Protein AF-A0A838RG37-F1 (afdb_monomer_lite)

Sequence (124 aa):
METIKPWLTVQKHFRDYYTTTPYYQMGRDWEFYAPAYRLGWQAAQVENNAGLTWDEVQTLLAYTWRMFSPPFAEWEQVCTAVQDAWQRAHGPWGHYDDRSKIVWTHRPSKLPLRLPVEERKAAS

pLDDT: mean 74.37, std 22.91, range [32.03, 95.56]

Secondary structure (DSSP, 8-state):
---PPPHHHHHHHHHHHGGGSTT--TT--HHHHHHHHHHHHHHHT-GGGTT--HHHHHHHHHHHHHHHS-TT--HHHHHHHHHHHHHHHH-SSS---SS--------------------S----

Radius of gyration: 19.2 Å; chains: 1; bounding box: 63×38×49 Å

Foldseek 3Di:
DDDDDDVVVVLVVCQVCVCVDPLDDPPDHSLQASVLLVLLQVLLVDPVCVPPDLVVVLVVSQVVCVVDPDPVHHCVSHVVSSVVNNVVNNDDPPDDDDDDDDDDPDDPPDDDDDDDPPPDDDDD

Structure (mmCIF, N/CA/C/O backbone):
data_AF-A0A838RG37-F1
#
_entry.id   AF-A0A838RG37-F1
#
loop_
_atom_site.group_PDB
_atom_site.id
_atom_site.type_symbol
_atom_site.label_atom_id
_atom_site.label_alt_id
_atom_site.label_comp_id
_atom_site.label_asym_id
_atom_site.label_entity_id
_atom_site.label_seq_id
_atom_site.pdbx_PDB_ins_code
_atom_site.Cartn_x
_atom_site.Cartn_y
_atom_site.Cartn_z
_atom_site.occupancy
_atom_site.B_iso_or_equiv
_atom_site.auth_seq_id
_atom_site.auth_comp_id
_atom_site.auth_asym_id
_atom_site.auth_atom_id
_atom_site.pdbx_PDB_model_num
ATOM 1 N N . MET A 1 1 ? -14.269 -13.806 18.090 1.00 41.59 1 MET A N 1
ATOM 2 C CA . MET A 1 1 ? -12.853 -13.490 17.818 1.00 41.59 1 MET A CA 1
ATOM 3 C C . MET A 1 1 ? -12.719 -13.321 16.319 1.00 41.59 1 MET A C 1
ATOM 5 O O . MET A 1 1 ? -12.832 -14.310 15.606 1.00 41.59 1 MET A O 1
ATOM 9 N N . GLU A 1 2 ? -12.598 -12.090 15.831 1.00 52.19 2 GLU A N 1
ATOM 10 C CA . GLU A 1 2 ? -12.365 -11.848 14.406 1.00 52.19 2 GLU A CA 1
ATOM 11 C C . GLU A 1 2 ? -10.958 -12.330 14.043 1.00 52.19 2 GLU A C 1
ATOM 13 O O . GLU A 1 2 ? -9.968 -11.947 14.664 1.00 52.19 2 GLU A O 1
ATOM 18 N N . THR A 1 3 ? -10.860 -13.241 13.078 1.00 65.75 3 THR A N 1
ATOM 19 C CA . THR A 1 3 ? -9.567 -13.733 12.605 1.00 65.75 3 THR A CA 1
ATOM 20 C C . THR A 1 3 ? -8.969 -12.699 11.659 1.00 65.75 3 THR A C 1
ATOM 22 O O . THR A 1 3 ? -9.449 -12.537 10.536 1.00 65.75 3 THR A O 1
ATOM 25 N N . ILE A 1 4 ? -7.901 -12.020 12.090 1.00 66.25 4 ILE A N 1
ATOM 26 C CA . ILE A 1 4 ? -7.076 -11.203 11.194 1.00 66.25 4 ILE A CA 1
ATOM 27 C C . ILE A 1 4 ? -6.589 -12.113 10.066 1.00 66.25 4 ILE A C 1
ATOM 29 O O . ILE A 1 4 ? -5.906 -13.113 10.305 1.00 66.25 4 ILE A O 1
ATOM 33 N N . LYS A 1 5 ? -6.962 -11.787 8.825 1.00 73.94 5 LYS A N 1
ATOM 34 C CA . LYS A 1 5 ? -6.537 -12.564 7.657 1.00 73.94 5 LYS A CA 1
ATOM 35 C C . LYS A 1 5 ? -5.007 -12.537 7.579 1.00 73.94 5 LYS A C 1
ATOM 37 O O . LYS A 1 5 ? -4.436 -11.451 7.587 1.00 73.94 5 LYS A O 1
ATOM 42 N N . PRO A 1 6 ? -4.316 -13.682 7.467 1.00 84.12 6 PRO A N 1
ATOM 43 C CA . PRO A 1 6 ? -2.866 -13.678 7.334 1.00 84.12 6 PRO A CA 1
ATOM 44 C C . PRO A 1 6 ? -2.427 -12.884 6.102 1.00 84.12 6 PRO A C 1
ATOM 46 O O . PRO A 1 6 ? -3.009 -13.050 5.024 1.00 84.12 6 PRO A O 1
ATOM 49 N N . TRP A 1 7 ? -1.352 -12.099 6.231 1.00 80.56 7 TRP A N 1
ATOM 50 C CA . TRP A 1 7 ? -0.776 -11.336 5.117 1.00 80.56 7 TRP A CA 1
ATOM 51 C C . TRP A 1 7 ? -0.569 -12.202 3.867 1.00 80.56 7 TRP A C 1
ATOM 53 O O . TRP A 1 7 ? -0.901 -11.771 2.776 1.00 80.56 7 TRP A O 1
ATOM 63 N N . LEU A 1 8 ? -0.124 -13.456 4.007 1.00 82.19 8 LEU A N 1
ATOM 64 C CA . LEU A 1 8 ? 0.077 -14.368 2.872 1.00 82.19 8 LEU A CA 1
ATOM 65 C C . LEU A 1 8 ? -1.196 -14.591 2.031 1.00 82.19 8 LEU A C 1
ATOM 67 O O . LEU A 1 8 ? -1.123 -14.736 0.813 1.00 82.19 8 LEU A O 1
ATOM 71 N N . THR A 1 9 ? -2.371 -14.590 2.664 1.00 83.81 9 THR A N 1
ATOM 72 C CA . THR A 1 9 ? -3.656 -14.710 1.955 1.00 83.81 9 THR A CA 1
ATOM 73 C C . THR A 1 9 ? -3.981 -13.416 1.213 1.00 83.81 9 THR A C 1
ATOM 75 O O . THR A 1 9 ? -4.388 -13.432 0.053 1.00 83.81 9 THR A O 1
ATOM 78 N N . VAL A 1 10 ? -3.756 -12.287 1.878 1.00 84.56 10 VAL A N 1
ATOM 79 C CA . VAL A 1 10 ? -4.021 -10.945 1.358 1.00 84.56 10 VAL A CA 1
ATOM 80 C C . VAL A 1 10 ? -3.074 -10.597 0.203 1.00 84.56 10 VAL A C 1
ATOM 82 O O . VAL A 1 10 ? -3.519 -10.132 -0.843 1.00 84.56 10 VAL A O 1
ATOM 85 N N . GLN A 1 11 ? -1.783 -10.910 0.333 1.00 88.62 11 GLN A N 1
ATOM 86 C CA . GLN A 1 11 ? -0.778 -10.674 -0.701 1.00 88.62 11 GLN A CA 1
ATOM 87 C C . GLN A 1 11 ? -1.118 -11.426 -1.985 1.00 88.62 11 GLN A C 1
ATOM 89 O O . GLN A 1 11 ? -0.877 -10.906 -3.067 1.00 88.62 11 GLN A O 1
ATOM 94 N N . LYS A 1 12 ? -1.661 -12.651 -1.882 1.00 89.06 12 LYS A N 1
ATOM 95 C CA . LYS A 1 12 ? -2.040 -13.436 -3.059 1.00 89.06 12 LYS A CA 1
ATOM 96 C C . LYS A 1 12 ? -3.104 -12.688 -3.855 1.00 89.06 12 LYS A C 1
ATOM 98 O O . LYS A 1 12 ? -2.978 -12.579 -5.066 1.00 89.06 12 LYS A O 1
ATOM 103 N N . HIS A 1 13 ? -4.101 -12.131 -3.166 1.00 88.38 13 HIS A N 1
ATOM 104 C CA . HIS A 1 13 ? -5.126 -11.320 -3.808 1.00 88.38 13 HIS A CA 1
ATOM 105 C C . HIS A 1 13 ? -4.499 -10.135 -4.550 1.00 88.38 13 HIS A C 1
ATOM 107 O O . HIS A 1 13 ? -4.666 -10.048 -5.759 1.00 88.38 13 HIS A O 1
ATOM 113 N N . PHE A 1 14 ? -3.705 -9.297 -3.875 1.00 91.44 14 PHE A N 1
ATOM 114 C CA . PHE A 1 14 ? -3.025 -8.159 -4.512 1.00 91.44 14 PHE A CA 1
ATOM 115 C C . PHE A 1 14 ? -2.135 -8.570 -5.690 1.00 91.44 14 PHE A C 1
ATOM 117 O O . PHE A 1 14 ? -2.154 -7.928 -6.738 1.00 91.44 14 PHE A O 1
ATOM 124 N N . ARG A 1 15 ? -1.389 -9.669 -5.552 1.00 93.81 15 ARG A N 1
ATOM 125 C CA . ARG A 1 15 ? -0.511 -10.188 -6.605 1.00 93.81 15 ARG A CA 1
ATOM 126 C C . ARG A 1 15 ? -1.277 -10.634 -7.847 1.00 93.81 15 ARG A C 1
ATOM 128 O O . ARG A 1 15 ? -0.756 -10.495 -8.948 1.00 93.81 15 ARG A O 1
ATOM 135 N N . ASP A 1 16 ? -2.496 -11.135 -7.683 1.00 91.50 16 ASP A N 1
ATOM 136 C CA . ASP A 1 16 ? -3.317 -11.599 -8.800 1.00 91.50 16 ASP A CA 1
ATOM 137 C C . ASP A 1 16 ? -3.890 -10.432 -9.636 1.00 91.50 16 ASP A C 1
ATOM 139 O O . ASP A 1 16 ? -4.220 -10.646 -10.801 1.00 91.50 16 ASP A O 1
ATOM 143 N N . TYR A 1 17 ? -4.004 -9.207 -9.090 1.00 90.56 17 TYR A N 1
ATOM 144 C CA . TYR A 1 17 ? -4.648 -8.082 -9.796 1.00 90.56 17 TYR A CA 1
ATOM 145 C C . TYR A 1 17 ? -3.831 -6.787 -9.914 1.00 90.56 17 TYR A C 1
ATOM 147 O O . TYR A 1 17 ? -4.273 -5.882 -10.616 1.00 90.56 17 TYR A O 1
ATOM 155 N N . TYR A 1 18 ? -2.660 -6.644 -9.281 1.00 91.62 18 TYR A N 1
ATOM 156 C CA . TYR A 1 18 ? -1.920 -5.367 -9.292 1.00 91.62 18 TYR A CA 1
ATOM 157 C C . TYR A 1 18 ? -1.601 -4.828 -10.698 1.00 91.62 18 TYR A C 1
ATOM 159 O O . TYR A 1 18 ? -1.427 -3.627 -10.853 1.00 91.62 18 TYR A O 1
ATOM 167 N N . THR A 1 19 ? -1.536 -5.690 -11.715 1.00 94.00 19 THR A N 1
ATOM 168 C CA . THR A 1 19 ? -1.311 -5.307 -13.119 1.00 94.00 19 THR A CA 1
ATOM 169 C C . THR A 1 19 ? -2.553 -4.741 -13.808 1.00 94.00 19 THR A C 1
ATOM 171 O O . THR A 1 19 ? -2.443 -4.132 -14.868 1.00 94.00 19 THR A O 1
ATOM 174 N N . THR A 1 20 ? -3.742 -4.936 -13.232 1.00 91.94 20 THR A N 1
ATOM 175 C CA . THR A 1 20 ? -5.021 -4.451 -13.772 1.00 91.94 20 THR A CA 1
ATOM 176 C C . THR A 1 20 ? -5.503 -3.174 -13.089 1.00 91.94 20 THR A C 1
ATOM 178 O O . THR A 1 20 ? -6.623 -2.729 -13.337 1.00 91.94 20 THR A O 1
ATOM 181 N N . THR A 1 21 ? -4.716 -2.612 -12.173 1.00 89.12 21 THR A N 1
ATOM 182 C CA . THR A 1 21 ? -5.083 -1.397 -11.444 1.00 89.12 21 THR A CA 1
ATOM 183 C C . THR A 1 21 ? -4.766 -0.153 -12.276 1.00 89.12 21 THR A C 1
ATOM 185 O O . THR A 1 21 ? -3.848 -0.167 -13.096 1.00 89.12 21 THR A O 1
ATOM 188 N N . PRO A 1 22 ? -5.487 0.963 -12.069 1.00 90.00 22 PRO A N 1
ATOM 189 C CA . PRO A 1 22 ? -5.263 2.189 -12.840 1.00 90.00 22 PRO A CA 1
ATOM 190 C C . PRO A 1 22 ? -3.909 2.862 -12.556 1.00 90.00 22 PRO A C 1
ATOM 192 O O . PRO A 1 22 ? -3.471 3.697 -13.338 1.00 90.00 22 PRO A O 1
ATOM 195 N N . TYR A 1 23 ? -3.251 2.512 -11.449 1.00 87.62 23 TYR A N 1
ATOM 196 C CA . TYR A 1 23 ? -1.939 3.030 -11.046 1.00 87.62 23 TYR A CA 1
ATOM 197 C C . TYR A 1 23 ? -0.781 2.084 -11.406 1.00 87.62 23 TYR A C 1
ATOM 199 O O . TYR A 1 23 ? 0.368 2.323 -11.021 1.00 87.62 23 TYR A O 1
ATOM 207 N N . TYR A 1 24 ? -1.064 0.992 -12.121 1.00 92.25 24 TYR A N 1
ATOM 208 C CA . TYR A 1 24 ? -0.021 0.122 -12.639 1.00 92.25 24 TYR A CA 1
ATOM 209 C C . TYR A 1 24 ? 0.836 0.862 -13.675 1.00 92.25 24 TYR A C 1
ATOM 211 O O . TYR A 1 24 ? 0.326 1.482 -14.607 1.00 92.25 24 TYR A O 1
ATOM 219 N N . GLN A 1 25 ? 2.155 0.774 -13.522 1.00 90.88 25 GLN A N 1
ATOM 220 C CA . GLN A 1 25 ? 3.136 1.308 -14.458 1.00 90.88 25 GLN A CA 1
ATOM 221 C C . GLN A 1 25 ? 3.779 0.143 -15.211 1.00 90.88 25 GLN A C 1
ATOM 223 O O . GLN A 1 25 ? 4.286 -0.798 -14.599 1.00 90.88 25 GLN A O 1
ATOM 228 N N . MET A 1 26 ? 3.788 0.216 -16.543 1.00 90.69 26 MET A N 1
ATOM 229 C CA . MET A 1 26 ? 4.378 -0.832 -17.377 1.00 90.69 26 MET A CA 1
ATOM 230 C C . MET A 1 26 ? 5.858 -1.042 -17.028 1.00 90.69 26 MET A C 1
ATOM 232 O O . MET A 1 26 ? 6.617 -0.081 -16.914 1.00 90.69 26 MET A O 1
ATOM 236 N N . GLY A 1 27 ? 6.261 -2.303 -16.860 1.00 89.44 27 GLY A N 1
ATOM 237 C CA . GLY A 1 27 ? 7.631 -2.667 -16.481 1.00 89.44 27 GLY A CA 1
ATOM 238 C C . GLY A 1 27 ? 7.922 -2.584 -14.979 1.00 89.44 27 GLY A C 1
ATOM 239 O O . GLY A 1 27 ? 9.060 -2.806 -14.577 1.00 89.44 27 GLY A O 1
ATOM 240 N N . ARG A 1 28 ? 6.924 -2.277 -14.138 1.00 92.75 28 ARG A N 1
ATOM 241 C CA . ARG A 1 28 ? 7.024 -2.483 -12.689 1.00 92.75 28 ARG A CA 1
ATOM 242 C C . ARG A 1 28 ? 6.554 -3.884 -12.332 1.00 92.75 28 ARG A C 1
ATOM 244 O O . ARG A 1 28 ? 5.454 -4.291 -12.709 1.00 92.75 28 ARG A O 1
ATOM 251 N N . ASP A 1 29 ? 7.379 -4.580 -11.567 1.00 94.12 29 ASP A N 1
ATOM 252 C CA . ASP A 1 29 ? 7.074 -5.913 -11.065 1.00 94.12 29 ASP A CA 1
ATOM 253 C C . ASP A 1 29 ? 6.379 -5.862 -9.702 1.00 94.12 29 ASP A C 1
ATOM 255 O O . ASP A 1 29 ? 6.245 -4.813 -9.063 1.00 94.12 29 ASP A O 1
ATOM 259 N N . TRP A 1 30 ? 5.930 -7.026 -9.242 1.00 93.44 30 TRP A N 1
ATOM 260 C CA . TRP A 1 30 ? 5.251 -7.197 -7.961 1.00 93.44 30 TRP A CA 1
ATOM 261 C C . TRP A 1 30 ? 6.052 -6.619 -6.787 1.00 93.44 30 TRP A C 1
ATOM 263 O O . TRP A 1 30 ? 5.481 -5.979 -5.910 1.00 93.44 30 TRP A O 1
ATOM 273 N N . GLU A 1 31 ? 7.370 -6.788 -6.789 1.00 93.12 31 GLU A N 1
ATOM 274 C CA . GLU A 1 31 ? 8.303 -6.339 -5.755 1.00 93.12 31 GLU A CA 1
ATOM 275 C C . GLU A 1 31 ? 8.278 -4.817 -5.557 1.00 93.12 31 GLU A C 1
ATOM 277 O O . GLU A 1 31 ? 8.570 -4.337 -4.463 1.00 93.12 31 GLU A O 1
ATOM 282 N N . PHE A 1 32 ? 7.881 -4.063 -6.586 1.00 93.69 32 PHE A N 1
ATOM 283 C CA . PHE A 1 32 ? 7.689 -2.618 -6.498 1.00 93.69 32 PHE A CA 1
ATOM 284 C C . PHE A 1 32 ? 6.455 -2.255 -5.657 1.00 93.69 32 PHE A C 1
ATOM 286 O O . PHE A 1 32 ? 6.499 -1.342 -4.836 1.00 93.69 32 PHE A O 1
ATOM 293 N N . TYR A 1 33 ? 5.356 -2.996 -5.826 1.00 95.00 33 TYR A N 1
ATOM 294 C CA . TYR A 1 33 ? 4.066 -2.700 -5.193 1.00 95.00 33 TYR A CA 1
ATOM 295 C C . TYR A 1 33 ? 3.828 -3.458 -3.885 1.00 95.00 33 TYR A C 1
ATOM 297 O O . TYR A 1 33 ? 3.068 -3.001 -3.032 1.00 95.00 33 TYR A O 1
ATOM 305 N N . ALA A 1 34 ? 4.463 -4.616 -3.701 1.00 94.19 34 ALA A N 1
ATOM 306 C CA . ALA A 1 34 ? 4.252 -5.481 -2.545 1.00 94.19 34 ALA A CA 1
ATOM 307 C C . ALA A 1 34 ? 4.461 -4.762 -1.199 1.00 94.19 34 ALA A C 1
ATOM 309 O O . ALA A 1 34 ? 3.609 -4.923 -0.317 1.00 94.19 34 ALA A O 1
ATOM 310 N N . PRO A 1 35 ? 5.518 -3.940 -1.011 1.00 94.81 35 PRO A N 1
ATOM 311 C CA . PRO A 1 35 ? 5.704 -3.218 0.244 1.00 94.81 35 PRO A CA 1
ATOM 312 C C . PRO A 1 35 ? 4.596 -2.183 0.477 1.00 94.81 35 PRO A C 1
ATOM 314 O O . PRO A 1 35 ? 4.183 -1.980 1.616 1.00 94.81 35 PRO A O 1
ATOM 317 N N . ALA A 1 36 ? 4.074 -1.572 -0.590 1.00 95.44 36 ALA A N 1
ATOM 318 C CA . ALA A 1 36 ? 3.018 -0.565 -0.519 1.00 95.44 36 ALA A CA 1
ATOM 319 C C . ALA A 1 36 ? 1.682 -1.177 -0.082 1.00 95.44 36 ALA A C 1
ATOM 321 O O . ALA A 1 36 ? 1.055 -0.707 0.868 1.00 95.44 36 ALA A O 1
ATOM 322 N N . TYR A 1 37 ? 1.293 -2.294 -0.702 1.00 95.38 37 TYR A N 1
ATOM 323 C CA . TYR A 1 37 ? 0.102 -3.035 -0.288 1.00 95.38 37 TYR A CA 1
ATOM 324 C C . TYR A 1 37 ? 0.208 -3.536 1.151 1.00 95.38 37 TYR A C 1
ATOM 326 O O . TYR A 1 37 ? -0.766 -3.493 1.903 1.00 95.38 37 TYR A O 1
ATOM 334 N N . ARG A 1 38 ? 1.400 -3.987 1.558 1.00 93.88 38 ARG A N 1
ATOM 335 C CA . ARG A 1 38 ? 1.635 -4.429 2.931 1.00 93.88 38 ARG A CA 1
ATOM 336 C C . ARG A 1 38 ? 1.461 -3.287 3.923 1.00 93.88 38 ARG A C 1
ATOM 338 O O . ARG A 1 38 ? 0.784 -3.485 4.927 1.00 93.88 38 ARG A O 1
ATOM 345 N N . LEU A 1 39 ? 2.025 -2.116 3.628 1.00 94.12 39 LEU A N 1
ATOM 346 C CA . LEU A 1 39 ? 1.908 -0.937 4.482 1.00 94.12 39 LEU A CA 1
ATOM 347 C C . LEU A 1 39 ? 0.441 -0.530 4.673 1.00 94.12 39 LEU A C 1
ATOM 349 O O . LEU A 1 39 ? -0.001 -0.387 5.809 1.00 94.12 39 LEU A O 1
ATOM 353 N N . GLY A 1 40 ? -0.320 -0.404 3.582 1.00 93.06 40 GLY A N 1
ATOM 354 C CA . GLY A 1 40 ? -1.735 -0.026 3.644 1.00 93.06 40 GLY A CA 1
ATOM 355 C C . GLY A 1 40 ? -2.581 -1.038 4.415 1.00 93.06 40 GLY A C 1
ATOM 356 O O . GLY A 1 40 ? -3.377 -0.662 5.274 1.00 93.06 40 GLY A O 1
ATOM 357 N N . TRP A 1 41 ? -2.349 -2.332 4.175 1.00 92.12 41 TRP A N 1
ATOM 358 C CA . TRP A 1 41 ? -3.045 -3.399 4.890 1.00 92.12 41 TRP A CA 1
ATOM 359 C C . TRP A 1 41 ? -2.714 -3.398 6.386 1.00 92.12 41 TRP A C 1
ATOM 361 O O . TRP A 1 41 ? -3.620 -3.436 7.209 1.00 92.12 41 TRP A O 1
ATOM 371 N N . GLN A 1 42 ? -1.434 -3.307 6.762 1.00 90.94 42 GLN A N 1
ATOM 372 C CA . GLN A 1 42 ? -1.031 -3.263 8.172 1.00 90.94 42 GLN A CA 1
ATOM 373 C C . GLN A 1 42 ? -1.601 -2.038 8.885 1.00 90.94 42 GLN A C 1
ATOM 375 O O . GLN A 1 42 ? -2.073 -2.164 10.011 1.00 90.94 42 GLN A O 1
ATOM 380 N N . ALA A 1 43 ? -1.598 -0.879 8.224 1.00 91.38 43 ALA A N 1
ATOM 381 C CA . ALA A 1 43 ? -2.146 0.355 8.770 1.00 91.38 43 ALA A CA 1
ATOM 382 C C . ALA A 1 43 ? -3.639 0.248 9.091 1.00 91.38 43 ALA A C 1
ATOM 384 O O . ALA A 1 43 ? -4.072 0.800 10.099 1.00 91.38 43 ALA A O 1
ATOM 385 N N . ALA A 1 44 ? -4.400 -0.481 8.274 1.00 87.88 44 ALA A N 1
ATOM 386 C CA . ALA A 1 44 ? -5.823 -0.717 8.494 1.00 87.88 44 ALA A CA 1
ATOM 387 C C . ALA A 1 44 ? -6.116 -1.665 9.672 1.00 87.88 44 ALA A C 1
ATOM 389 O O . ALA A 1 44 ? -7.194 -1.610 10.255 1.00 87.88 44 ALA A O 1
ATOM 390 N N . GLN A 1 45 ? -5.158 -2.517 10.055 1.00 85.31 45 GLN A N 1
ATOM 391 C CA . GLN A 1 45 ? -5.293 -3.403 11.218 1.00 85.31 45 GLN A CA 1
ATOM 392 C C . GLN A 1 45 ? -4.970 -2.709 12.552 1.00 85.31 45 GLN A C 1
ATOM 394 O O . GLN A 1 45 ? -5.165 -3.310 13.607 1.00 85.31 45 GLN A O 1
ATOM 399 N N . VAL A 1 46 ? -4.437 -1.484 12.526 1.00 86.12 46 VAL A N 1
ATOM 400 C CA . VAL A 1 46 ? -4.126 -0.716 13.737 1.00 86.12 46 VAL A CA 1
ATOM 401 C C . VAL A 1 46 ? -5.407 -0.062 14.247 1.00 86.12 46 VAL A C 1
ATOM 403 O O . VAL A 1 46 ? -5.970 0.797 13.576 1.00 86.12 46 VAL A O 1
ATOM 406 N N . GLU A 1 47 ? -5.835 -0.417 15.459 1.00 79.06 47 GLU A N 1
ATOM 407 C CA . GLU A 1 47 ? -7.071 0.106 16.067 1.00 79.06 47 GLU A CA 1
ATOM 408 C C . GLU A 1 47 ? -7.102 1.641 16.122 1.00 79.06 47 GLU A C 1
ATOM 410 O O . GLU A 1 47 ? -8.115 2.251 15.786 1.00 79.06 47 GLU A O 1
ATOM 415 N N . ASN A 1 48 ? -5.968 2.277 16.434 1.00 78.94 48 ASN A N 1
ATOM 416 C CA . ASN A 1 48 ? -5.847 3.740 16.464 1.00 78.94 48 ASN A CA 1
ATOM 417 C C . ASN A 1 48 ? -6.117 4.412 15.106 1.00 78.94 48 ASN A C 1
ATOM 419 O O . ASN A 1 48 ? -6.391 5.608 15.073 1.00 78.94 48 ASN A O 1
ATOM 423 N N . ASN A 1 49 ? -6.042 3.665 14.000 1.00 82.06 49 ASN A N 1
ATOM 424 C CA . ASN A 1 49 ? -6.294 4.181 12.658 1.00 82.06 49 ASN A CA 1
ATOM 425 C C . ASN A 1 49 ? -7.730 3.925 12.178 1.00 82.06 49 ASN A C 1
ATOM 427 O O . ASN A 1 49 ? -8.121 4.473 11.153 1.00 82.06 49 ASN A O 1
ATOM 431 N N . ALA A 1 50 ? -8.523 3.112 12.886 1.00 74.25 50 ALA A N 1
ATOM 432 C CA . ALA A 1 50 ? -9.834 2.657 12.414 1.00 74.25 50 ALA A CA 1
ATOM 433 C C . ALA A 1 50 ? -10.881 3.781 12.278 1.00 74.25 50 ALA A C 1
ATOM 435 O O . ALA A 1 50 ? -11.859 3.619 11.553 1.00 74.25 50 ALA A O 1
ATOM 436 N N . GLY A 1 51 ? -10.681 4.911 12.963 1.00 77.44 51 GLY A N 1
ATOM 437 C CA . GLY A 1 51 ? -11.523 6.107 12.852 1.00 77.44 51 GLY A CA 1
ATOM 438 C C . GLY A 1 51 ? -10.914 7.236 12.019 1.00 77.44 51 GLY A C 1
ATOM 439 O O . GLY A 1 51 ? -11.527 8.296 11.927 1.00 77.44 51 GLY A O 1
ATOM 440 N N . LEU A 1 52 ? -9.717 7.038 11.458 1.00 83.81 52 LEU A N 1
ATOM 441 C CA . LEU A 1 52 ? -9.028 8.062 10.682 1.00 83.81 52 LEU A CA 1
ATOM 442 C C . LEU A 1 52 ? -9.501 8.059 9.231 1.00 83.81 52 LEU A C 1
ATOM 444 O O . LEU A 1 52 ? -9.747 7.019 8.619 1.00 83.81 52 LEU A O 1
ATOM 448 N N . THR A 1 53 ? -9.560 9.251 8.659 1.00 87.06 53 THR A N 1
ATOM 449 C CA . THR A 1 53 ? -9.716 9.445 7.221 1.00 87.06 53 THR A CA 1
ATOM 450 C C . THR A 1 53 ? -8.448 9.033 6.472 1.00 87.06 53 THR A C 1
ATOM 452 O O . THR A 1 53 ? -7.350 8.953 7.035 1.00 87.06 53 THR A O 1
ATOM 455 N N . TRP A 1 54 ? -8.580 8.826 5.156 1.00 85.94 54 TRP A N 1
ATOM 456 C CA . TRP A 1 54 ? -7.412 8.609 4.305 1.00 85.94 54 TRP A CA 1
ATOM 457 C C . TRP A 1 54 ? -6.418 9.778 4.398 1.00 85.94 54 TRP A C 1
ATOM 459 O O . TRP A 1 54 ? -5.215 9.544 4.438 1.00 85.94 54 TRP A O 1
ATOM 469 N N . ASP A 1 55 ? -6.898 11.023 4.480 1.00 88.25 55 ASP A N 1
ATOM 470 C CA . ASP A 1 55 ? -6.032 12.204 4.547 1.00 88.25 55 ASP A CA 1
ATOM 471 C C . ASP A 1 55 ? -5.179 12.264 5.823 1.00 88.25 55 ASP A C 1
ATOM 473 O O . ASP A 1 55 ? -4.004 12.646 5.787 1.00 88.25 55 ASP A O 1
ATOM 477 N N . GLU A 1 56 ? -5.740 11.828 6.946 1.00 88.25 56 GLU A N 1
ATOM 478 C CA . GLU A 1 56 ? -5.023 11.752 8.218 1.00 88.25 56 GLU A CA 1
ATOM 479 C C . GLU A 1 56 ? -3.996 10.617 8.202 1.00 88.25 56 GLU A C 1
ATOM 481 O O . GLU A 1 56 ? -2.821 10.824 8.524 1.00 88.25 56 GLU A O 1
ATOM 486 N N . VAL A 1 57 ? -4.406 9.420 7.770 1.00 91.88 57 VAL A N 1
ATOM 487 C CA . VAL A 1 57 ? -3.518 8.252 7.783 1.00 91.88 57 VAL A CA 1
ATOM 488 C C . VAL A 1 57 ? -2.421 8.368 6.722 1.00 91.88 57 VAL A C 1
ATOM 490 O O . VAL A 1 57 ? -1.280 7.998 6.992 1.00 91.88 57 VAL A O 1
ATOM 493 N N . GLN A 1 58 ? -2.692 8.942 5.543 1.00 91.44 58 GLN A N 1
ATOM 494 C CA . GLN A 1 58 ? -1.704 9.014 4.460 1.00 91.44 58 GLN A CA 1
ATOM 495 C C . GLN A 1 58 ? -0.455 9.806 4.856 1.00 91.44 58 GLN A C 1
ATOM 497 O O . GLN A 1 58 ? 0.641 9.445 4.440 1.00 91.44 58 GLN A O 1
ATOM 502 N N . THR A 1 59 ? -0.589 10.835 5.699 1.00 90.69 59 THR A N 1
ATOM 503 C CA . THR A 1 59 ? 0.552 11.631 6.181 1.00 90.69 59 THR A CA 1
ATOM 504 C C . THR A 1 59 ? 1.493 10.777 7.034 1.00 90.69 59 THR A C 1
ATOM 506 O O . THR A 1 59 ? 2.713 10.798 6.850 1.00 90.69 59 THR A O 1
ATOM 509 N N . LEU A 1 60 ? 0.924 9.957 7.924 1.00 90.69 60 LEU A N 1
ATOM 510 C CA . LEU A 1 60 ? 1.673 9.004 8.742 1.00 90.69 60 LEU A CA 1
ATOM 511 C C . LEU A 1 60 ? 2.313 7.902 7.883 1.00 90.69 60 LEU A C 1
ATOM 513 O O . LEU A 1 60 ? 3.465 7.518 8.106 1.00 90.69 60 LEU A O 1
ATOM 517 N N . LEU A 1 61 ? 1.588 7.401 6.881 1.00 94.12 61 LEU A N 1
ATOM 518 C CA . LEU A 1 61 ? 2.082 6.348 5.994 1.00 94.12 61 LEU A CA 1
ATOM 519 C C . LEU A 1 61 ? 3.175 6.847 5.053 1.00 94.12 61 LEU A C 1
ATOM 521 O O . LEU A 1 61 ? 4.132 6.115 4.829 1.00 94.12 61 LEU A O 1
ATOM 525 N N . ALA A 1 62 ? 3.106 8.092 4.582 1.00 93.94 62 ALA A N 1
ATOM 526 C CA . ALA A 1 62 ? 4.164 8.713 3.792 1.00 93.94 62 ALA A CA 1
ATOM 527 C C . ALA A 1 62 ? 5.471 8.821 4.588 1.00 93.94 62 ALA A C 1
ATOM 529 O O . ALA A 1 62 ? 6.544 8.479 4.088 1.00 93.94 62 ALA A O 1
ATOM 530 N N . TYR A 1 63 ? 5.385 9.244 5.854 1.00 91.75 63 TYR A N 1
ATOM 531 C CA . TYR A 1 63 ? 6.541 9.264 6.750 1.00 91.75 63 TYR A CA 1
ATOM 532 C C . TYR A 1 63 ? 7.096 7.853 6.983 1.00 91.75 63 TYR A C 1
ATOM 534 O O . TYR A 1 63 ? 8.296 7.621 6.848 1.00 91.75 63 TYR A O 1
ATOM 542 N N . THR A 1 64 ? 6.212 6.888 7.251 1.00 90.62 64 THR A N 1
ATOM 543 C CA . THR A 1 64 ? 6.584 5.476 7.423 1.00 90.62 64 THR A CA 1
ATOM 544 C C . THR A 1 64 ? 7.269 4.916 6.176 1.00 90.62 64 THR A C 1
ATOM 546 O O . THR A 1 64 ? 8.300 4.254 6.275 1.00 90.62 64 THR A O 1
ATOM 549 N N . TRP A 1 65 ? 6.749 5.228 4.991 1.00 92.81 65 TRP A N 1
ATOM 550 C CA . TRP A 1 65 ? 7.324 4.818 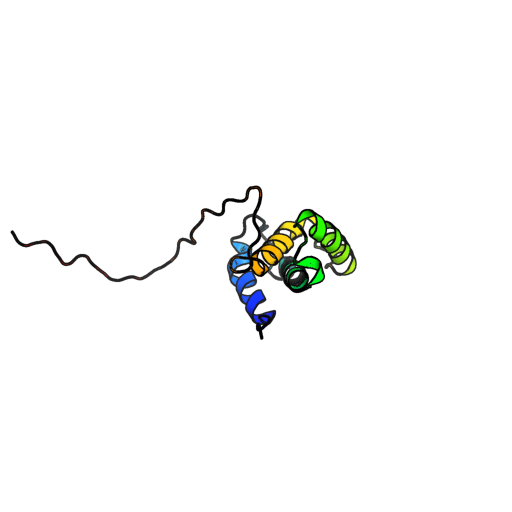3.716 1.00 92.81 65 TRP A CA 1
ATOM 551 C C . TRP A 1 65 ? 8.745 5.352 3.547 1.00 92.81 65 TRP A C 1
ATOM 553 O O . TRP A 1 65 ? 9.653 4.587 3.240 1.00 92.81 65 TRP A O 1
ATOM 563 N N . ARG A 1 66 ? 8.987 6.633 3.837 1.00 89.81 66 ARG A N 1
ATOM 564 C CA . ARG A 1 66 ? 10.332 7.229 3.740 1.00 89.81 66 ARG A CA 1
ATOM 565 C C . ARG A 1 66 ? 11.373 6.551 4.636 1.00 89.81 66 ARG A C 1
ATOM 567 O O . ARG A 1 66 ? 12.551 6.580 4.307 1.00 89.81 66 ARG A O 1
ATOM 574 N N . MET A 1 67 ? 10.956 5.935 5.742 1.00 87.81 67 MET A N 1
ATOM 575 C CA . MET A 1 67 ? 11.869 5.234 6.653 1.00 87.81 67 MET A CA 1
ATOM 576 C C . MET A 1 67 ? 12.208 3.803 6.214 1.00 87.81 67 MET A C 1
ATOM 578 O O . MET A 1 67 ? 13.289 3.317 6.536 1.00 87.81 67 MET A O 1
ATOM 582 N N . PHE A 1 68 ? 11.295 3.115 5.520 1.00 85.56 68 PHE A N 1
ATOM 583 C CA . PHE A 1 68 ? 11.399 1.666 5.277 1.00 85.56 68 PHE A CA 1
ATOM 584 C C . PHE A 1 68 ? 11.299 1.251 3.806 1.00 85.56 68 PHE A C 1
ATOM 586 O O . PHE A 1 68 ? 11.426 0.065 3.495 1.00 85.56 68 PHE A O 1
ATOM 593 N N . SER A 1 69 ? 11.025 2.190 2.903 1.00 82.69 69 SER A N 1
ATOM 594 C CA . SER A 1 69 ? 10.827 1.885 1.489 1.00 82.69 69 SER A CA 1
ATOM 595 C C . SER A 1 69 ? 12.122 1.483 0.789 1.00 82.69 69 SER A C 1
ATOM 597 O O . SER A 1 69 ? 13.215 1.915 1.166 1.00 82.69 69 SER A O 1
ATOM 599 N N . PRO A 1 70 ? 12.017 0.657 -0.264 1.00 80.94 70 PRO A N 1
ATOM 600 C CA . PRO A 1 70 ? 13.128 0.450 -1.173 1.00 80.94 70 PRO A CA 1
ATOM 601 C C . PRO A 1 70 ? 13.549 1.773 -1.839 1.00 80.94 70 PRO A C 1
ATOM 603 O O . PRO A 1 70 ? 12.681 2.562 -2.211 1.00 80.94 70 PRO A O 1
ATOM 606 N N . PRO A 1 71 ? 14.851 1.988 -2.106 1.00 78.62 71 PRO A N 1
ATOM 607 C CA . PRO A 1 71 ? 15.376 3.259 -2.626 1.00 78.62 71 PRO A CA 1
ATOM 608 C C . PRO A 1 71 ? 14.899 3.616 -4.043 1.00 78.62 71 PRO A C 1
ATOM 610 O O . PRO A 1 71 ? 15.217 4.682 -4.553 1.00 78.62 71 PRO A O 1
ATOM 613 N N . PHE A 1 72 ? 14.189 2.710 -4.715 1.00 79.12 72 PHE A N 1
ATOM 614 C CA . PHE A 1 72 ? 13.705 2.872 -6.084 1.00 79.12 72 PHE A CA 1
ATOM 615 C C . PHE A 1 72 ? 12.209 3.208 -6.174 1.00 79.12 72 PHE A C 1
ATOM 617 O O . PHE A 1 72 ? 11.688 3.287 -7.288 1.00 79.12 72 PHE A O 1
ATOM 624 N N . ALA A 1 73 ? 11.511 3.335 -5.042 1.00 86.69 73 ALA A N 1
ATOM 625 C CA . ALA A 1 73 ? 10.067 3.535 -4.996 1.00 86.69 73 ALA A CA 1
ATOM 626 C C . ALA A 1 73 ? 9.713 4.762 -4.146 1.00 86.69 73 ALA A C 1
ATOM 628 O O . ALA A 1 73 ? 9.666 4.697 -2.917 1.00 86.69 73 ALA A O 1
ATOM 629 N N . GLU A 1 74 ? 9.424 5.873 -4.817 1.00 91.06 74 GLU A N 1
ATOM 630 C CA . GLU A 1 74 ? 8.981 7.108 -4.169 1.00 91.06 74 GLU A CA 1
ATOM 631 C C . GLU A 1 74 ? 7.528 6.993 -3.697 1.00 91.06 74 GLU A C 1
ATOM 633 O O . GLU A 1 74 ? 6.723 6.259 -4.281 1.00 91.06 74 GLU A O 1
ATOM 638 N N . TRP A 1 75 ? 7.170 7.746 -2.654 1.00 92.44 75 TRP A N 1
ATOM 639 C CA . TRP A 1 75 ? 5.819 7.727 -2.082 1.00 92.44 75 TRP A CA 1
ATOM 640 C C . TRP A 1 75 ? 4.748 8.011 -3.140 1.00 92.44 75 TRP A C 1
ATOM 642 O O . TRP A 1 75 ? 3.755 7.294 -3.230 1.00 92.44 75 TRP A O 1
ATOM 652 N N . GLU A 1 76 ? 4.975 9.005 -3.993 1.00 92.88 76 GLU A N 1
ATOM 653 C CA . GLU A 1 76 ? 4.055 9.447 -5.041 1.00 92.88 76 GLU A CA 1
ATOM 654 C C . GLU A 1 76 ? 3.785 8.353 -6.084 1.00 92.88 76 GLU A C 1
ATOM 656 O O . GLU A 1 76 ? 2.746 8.361 -6.740 1.00 92.88 76 GLU A O 1
ATOM 661 N N . GLN A 1 77 ? 4.700 7.391 -6.235 1.00 91.31 77 GLN A N 1
ATOM 662 C CA . GLN A 1 77 ? 4.545 6.276 -7.170 1.00 91.31 77 GLN A CA 1
ATOM 663 C C . GLN A 1 77 ? 3.712 5.133 -6.587 1.00 91.31 77 GLN A C 1
ATOM 665 O O . GLN A 1 77 ? 3.168 4.326 -7.342 1.00 91.31 77 GLN A O 1
ATOM 670 N N . VAL A 1 78 ? 3.635 5.037 -5.257 1.00 94.00 78 VAL A N 1
ATOM 671 C CA . VAL A 1 78 ? 3.032 3.892 -4.568 1.00 94.00 78 VAL A CA 1
ATOM 672 C C . VAL A 1 78 ? 1.839 4.248 -3.686 1.00 94.00 78 VAL A C 1
ATOM 674 O O . VAL A 1 78 ? 1.113 3.344 -3.276 1.00 94.00 78 VAL A O 1
ATOM 677 N N . CYS A 1 79 ? 1.600 5.530 -3.396 1.00 94.06 79 CYS A N 1
ATOM 678 C CA . CYS A 1 79 ? 0.581 5.972 -2.444 1.00 94.06 79 CYS A CA 1
ATOM 679 C C . CYS A 1 79 ? -0.818 5.467 -2.815 1.00 94.06 79 CYS A C 1
ATOM 681 O O . CYS A 1 79 ? -1.573 5.061 -1.936 1.00 94.06 79 CYS A O 1
ATOM 683 N N . THR A 1 80 ? -1.139 5.375 -4.109 1.00 94.12 80 THR A N 1
ATOM 684 C CA . THR A 1 80 ? -2.417 4.820 -4.579 1.00 94.12 80 THR A CA 1
ATOM 685 C C . THR A 1 80 ? -2.536 3.315 -4.312 1.00 94.12 80 THR A C 1
ATOM 687 O O . THR A 1 80 ? -3.624 2.836 -4.008 1.00 94.12 80 THR A O 1
ATOM 690 N N . ALA A 1 81 ? -1.432 2.561 -4.350 1.00 95.38 81 ALA A N 1
ATOM 691 C CA . ALA A 1 81 ? -1.424 1.146 -3.967 1.00 95.38 81 ALA A CA 1
ATOM 692 C C . ALA A 1 81 ? -1.573 0.968 -2.445 1.00 95.38 81 ALA A C 1
ATOM 694 O O . ALA A 1 81 ? -2.289 0.074 -1.993 1.00 95.38 81 ALA A O 1
ATOM 695 N N . VAL A 1 82 ? -0.947 1.847 -1.650 1.00 95.56 82 VAL A N 1
ATOM 696 C CA . VAL A 1 82 ? -1.151 1.906 -0.190 1.00 95.56 82 VAL A CA 1
ATOM 697 C C . VAL A 1 82 ? -2.621 2.196 0.126 1.00 95.56 82 VAL A C 1
ATOM 699 O O . VAL A 1 82 ? -3.220 1.500 0.945 1.00 95.56 82 VAL A O 1
ATOM 702 N N . GLN A 1 83 ? -3.215 3.175 -0.561 1.00 94.19 83 GLN A N 1
ATOM 703 C CA . GLN A 1 83 ? -4.620 3.550 -0.415 1.00 94.19 83 GLN A CA 1
ATOM 704 C C . GLN A 1 83 ? -5.559 2.398 -0.754 1.00 94.19 83 GLN A C 1
ATOM 706 O O . GLN A 1 83 ? -6.453 2.094 0.031 1.00 94.19 83 GLN A O 1
ATOM 711 N N . ASP A 1 84 ? -5.344 1.735 -1.893 1.00 92.38 84 ASP A N 1
ATOM 712 C CA . ASP A 1 84 ? -6.158 0.596 -2.323 1.00 92.38 84 ASP A CA 1
ATOM 713 C C . ASP A 1 84 ? -6.121 -0.527 -1.276 1.00 92.38 84 ASP A C 1
ATOM 715 O O . ASP A 1 84 ? -7.164 -1.078 -0.919 1.00 92.38 84 ASP A O 1
ATOM 719 N N . ALA A 1 85 ? -4.946 -0.820 -0.705 1.00 92.38 85 ALA A N 1
ATOM 720 C CA . ALA A 1 85 ? -4.846 -1.814 0.359 1.00 92.38 85 ALA A CA 1
ATOM 721 C C . ALA A 1 85 ? -5.538 -1.404 1.657 1.00 92.38 85 ALA A C 1
ATOM 723 O O . ALA A 1 85 ? -6.239 -2.226 2.251 1.00 92.38 85 ALA A O 1
ATOM 724 N N . TRP A 1 86 ? -5.356 -0.154 2.081 1.00 90.56 86 TRP A N 1
ATOM 725 C CA . TRP A 1 86 ? -6.003 0.386 3.271 1.00 90.56 86 TRP A CA 1
ATOM 726 C C . TRP A 1 86 ? -7.532 0.333 3.123 1.00 90.56 86 TRP A C 1
ATOM 728 O O . TRP A 1 86 ? -8.222 -0.269 3.941 1.00 90.56 86 TRP A O 1
ATOM 738 N N . GLN A 1 87 ? -8.072 0.825 2.006 1.00 88.88 87 GLN A N 1
ATOM 739 C CA . GLN A 1 87 ? -9.512 0.813 1.729 1.00 88.88 87 GLN A CA 1
ATOM 740 C C . GLN A 1 87 ? -10.097 -0.602 1.632 1.00 88.88 87 GLN A C 1
ATOM 742 O O . GLN A 1 87 ? -11.185 -0.857 2.146 1.00 88.88 87 GLN A O 1
ATOM 747 N N . ARG A 1 88 ? -9.393 -1.550 0.999 1.00 86.06 88 ARG A N 1
ATOM 748 C CA . ARG A 1 88 ? -9.863 -2.944 0.878 1.00 86.06 88 ARG A CA 1
ATOM 749 C C . ARG A 1 88 ? -9.829 -3.711 2.188 1.00 86.06 88 ARG A C 1
ATOM 751 O O . ARG A 1 88 ? -10.617 -4.639 2.352 1.00 86.06 88 ARG A O 1
ATOM 758 N N . ALA A 1 89 ? -8.937 -3.342 3.100 1.00 83.50 89 ALA A N 1
ATO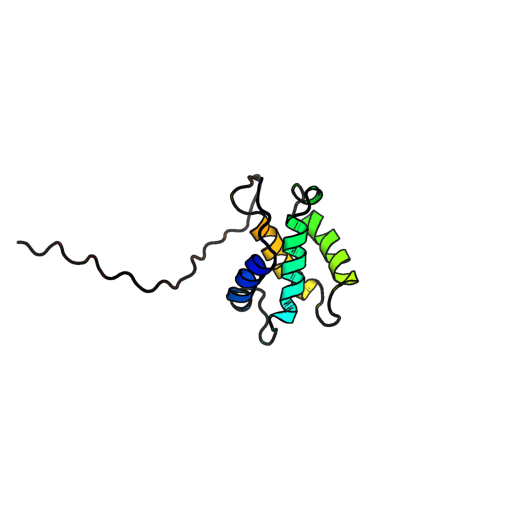M 759 C CA . ALA A 1 89 ? -8.986 -3.834 4.467 1.00 83.50 89 ALA A CA 1
ATOM 760 C C . ALA A 1 89 ? -10.189 -3.254 5.240 1.00 83.50 89 ALA A C 1
ATOM 762 O O . ALA A 1 89 ? -10.693 -3.925 6.136 1.00 83.50 89 ALA A O 1
ATOM 763 N N . HIS A 1 90 ? -10.689 -2.073 4.844 1.00 74.81 90 HIS A N 1
ATOM 764 C CA . HIS A 1 90 ? -11.797 -1.368 5.500 1.00 74.81 90 HIS A CA 1
ATOM 765 C C . HIS A 1 90 ? -13.219 -1.589 4.916 1.00 74.81 90 HIS A C 1
ATOM 767 O O . HIS A 1 90 ? -14.183 -1.230 5.584 1.00 74.81 90 HIS A O 1
ATOM 773 N N . GLY A 1 91 ? -13.435 -2.183 3.732 1.00 60.38 91 GLY A N 1
ATOM 774 C CA . GLY A 1 91 ? -14.800 -2.375 3.170 1.00 60.38 91 GLY A CA 1
ATOM 775 C C . GLY A 1 91 ? -15.390 -3.798 3.304 1.00 60.38 91 GLY A C 1
ATOM 776 O O . GLY A 1 91 ? -14.624 -4.753 3.424 1.00 60.38 91 GLY A O 1
ATOM 777 N N . PRO A 1 92 ? -16.720 -4.046 3.155 1.00 47.66 92 PRO A N 1
ATOM 778 C CA . PRO A 1 92 ? -17.929 -3.267 3.456 1.00 47.66 92 PRO A CA 1
ATOM 779 C C . PRO A 1 92 ? -18.763 -3.869 4.630 1.00 47.66 92 PRO A C 1
ATOM 781 O O . PRO A 1 92 ? -19.990 -3.856 4.587 1.00 47.66 92 PRO A O 1
ATOM 784 N N . TRP A 1 93 ? -18.132 -4.404 5.684 1.00 47.97 93 TRP A N 1
ATOM 785 C CA . TRP A 1 93 ? -18.821 -4.807 6.936 1.00 47.97 93 TRP A CA 1
ATOM 786 C C . TRP A 1 93 ? -18.316 -4.053 8.180 1.00 47.97 93 TRP A C 1
ATOM 788 O O . TRP A 1 93 ? -18.420 -4.549 9.295 1.00 47.97 93 TRP A O 1
ATOM 798 N N . GLY A 1 94 ? -17.797 -2.839 7.996 1.00 45.81 94 GLY A N 1
ATOM 799 C CA . GLY A 1 94 ? -17.549 -1.877 9.069 1.00 45.81 94 GLY A CA 1
ATOM 800 C C . GLY A 1 94 ? -18.044 -0.515 8.600 1.00 45.81 94 GLY A C 1
ATOM 801 O O . GLY A 1 94 ? -17.428 0.100 7.740 1.00 45.81 94 GLY A O 1
ATOM 802 N N . HIS A 1 95 ? -19.223 -0.108 9.059 1.00 44.50 95 HIS A N 1
ATOM 803 C CA . HIS A 1 95 ? -19.941 1.075 8.579 1.00 44.50 95 HIS A CA 1
ATOM 804 C C . HIS A 1 95 ? -19.149 2.374 8.838 1.00 44.50 95 HIS A C 1
ATOM 806 O O . HIS A 1 95 ? -18.790 2.646 9.981 1.00 44.50 95 HIS A O 1
ATOM 812 N N . TYR A 1 96 ? -18.970 3.208 7.807 1.00 36.75 96 TYR A N 1
ATOM 813 C CA . TYR A 1 96 ? -18.676 4.639 7.943 1.00 36.75 96 TYR A CA 1
ATOM 814 C C . TYR A 1 96 ? -19.377 5.399 6.807 1.00 36.75 96 TYR A C 1
ATOM 816 O O . TYR A 1 96 ? -19.155 5.103 5.632 1.00 36.75 96 TYR A O 1
ATOM 824 N N . ASP A 1 97 ? -20.253 6.337 7.167 1.00 40.28 97 ASP A N 1
ATOM 825 C CA . ASP A 1 97 ? -20.940 7.270 6.267 1.00 40.28 97 ASP A CA 1
ATOM 826 C C . ASP A 1 97 ? -20.858 8.677 6.868 1.00 40.28 97 ASP A C 1
ATOM 828 O O . ASP A 1 97 ? -21.214 8.873 8.027 1.00 40.28 97 ASP A O 1
ATOM 832 N N . ASP A 1 98 ? -20.331 9.632 6.108 1.00 39.56 98 ASP A N 1
ATOM 833 C CA . ASP A 1 98 ? -21.105 10.736 5.523 1.00 39.56 98 ASP A CA 1
ATOM 834 C C . ASP A 1 98 ? -20.133 11.537 4.630 1.00 39.56 98 ASP A C 1
ATOM 836 O O . ASP A 1 98 ? -19.075 11.982 5.074 1.00 39.56 98 ASP A O 1
ATOM 840 N N . ARG A 1 99 ? -20.537 11.755 3.371 1.00 36.97 99 ARG A N 1
ATOM 841 C CA . ARG A 1 99 ? -19.956 12.668 2.355 1.00 36.97 99 ARG A CA 1
ATOM 842 C C . ARG A 1 99 ? -18.810 12.157 1.464 1.00 36.97 99 ARG A C 1
ATOM 844 O O . ARG A 1 99 ? -17.682 12.615 1.556 1.00 36.97 99 ARG A O 1
ATOM 851 N N . SER A 1 100 ? -19.216 11.429 0.410 1.00 41.75 100 SER A N 1
ATOM 852 C CA . SER A 1 100 ? -18.893 11.706 -1.022 1.00 41.75 100 SER A CA 1
ATOM 853 C C . SER A 1 100 ? -17.410 11.810 -1.454 1.00 41.75 100 SER A C 1
ATOM 855 O O . SER A 1 100 ? -16.714 12.712 -1.025 1.00 41.75 100 SER A O 1
ATOM 857 N N . LYS A 1 101 ? -16.847 11.095 -2.443 1.00 38.69 101 LYS A N 1
ATOM 858 C CA . LYS A 1 101 ? -17.316 10.254 -3.564 1.00 38.69 101 LYS A CA 1
ATOM 859 C C . LYS A 1 101 ? -16.104 9.447 -4.075 1.00 38.69 101 LYS A C 1
ATOM 861 O O . LYS A 1 101 ? -15.163 10.067 -4.556 1.00 38.69 101 LYS A O 1
ATOM 866 N N . ILE A 1 102 ? -16.177 8.116 -4.132 1.00 36.88 102 ILE A N 1
ATOM 867 C CA . ILE A 1 102 ? -15.563 7.342 -5.230 1.00 36.88 102 ILE A CA 1
ATOM 868 C C . ILE A 1 102 ? -16.567 6.263 -5.643 1.00 36.88 102 ILE A C 1
ATOM 870 O O . ILE A 1 102 ? -16.890 5.356 -4.881 1.00 36.88 102 ILE A O 1
ATOM 874 N N . VAL A 1 103 ? -17.099 6.400 -6.856 1.00 32.03 103 VAL A N 1
ATOM 875 C CA . VAL A 1 103 ? -17.978 5.419 -7.496 1.00 32.03 103 VAL A CA 1
ATOM 876 C C . VAL A 1 103 ? -17.101 4.349 -8.148 1.00 32.03 103 VAL A C 1
ATOM 878 O O . VAL A 1 103 ? -16.431 4.633 -9.136 1.00 32.03 103 VAL A O 1
ATOM 881 N N . TRP A 1 104 ? -17.138 3.109 -7.653 1.00 34.06 104 TRP A N 1
ATOM 882 C CA . TRP A 1 104 ? -16.590 1.948 -8.365 1.00 34.06 104 TRP A CA 1
ATOM 883 C C . TRP A 1 104 ? -17.702 1.244 -9.147 1.00 34.06 104 TRP A C 1
ATOM 885 O O . TRP A 1 104 ? -18.384 0.360 -8.635 1.00 34.06 104 TRP A O 1
ATOM 895 N N . THR A 1 105 ? -17.882 1.616 -10.414 1.00 41.34 105 THR A N 1
ATOM 896 C CA . THR A 1 105 ? -18.673 0.832 -11.377 1.00 41.34 105 THR A CA 1
ATOM 897 C C . THR A 1 105 ? -17.735 0.131 -12.354 1.00 41.34 105 THR A C 1
ATOM 899 O O . THR A 1 105 ? -17.598 0.536 -13.500 1.00 41.34 105 THR A O 1
ATOM 902 N N . HIS A 1 106 ? -17.073 -0.945 -11.922 1.00 34.09 106 HIS A N 1
ATOM 903 C CA . HIS A 1 106 ? -16.565 -1.949 -12.862 1.00 34.09 106 HIS A CA 1
ATOM 904 C C . HIS A 1 106 ? -16.574 -3.339 -12.226 1.00 34.09 106 HIS A C 1
ATOM 906 O O . HIS A 1 106 ? -15.694 -3.746 -11.473 1.00 34.09 106 HIS A O 1
ATOM 912 N N . ARG A 1 107 ? -17.641 -4.064 -12.555 1.00 35.78 107 ARG A N 1
ATOM 913 C CA . ARG A 1 107 ? -17.774 -5.512 -12.427 1.00 35.78 107 ARG A CA 1
ATOM 914 C C . ARG A 1 107 ? -16.614 -6.150 -13.212 1.00 35.78 107 ARG A C 1
ATOM 916 O O . ARG A 1 107 ? -16.498 -5.837 -14.396 1.00 35.78 107 ARG A O 1
ATOM 923 N N . PRO A 1 108 ? -15.768 -7.020 -12.631 1.00 32.69 108 PRO A N 1
ATOM 924 C CA . PRO A 1 108 ? -14.752 -7.718 -13.406 1.00 32.69 108 PRO A CA 1
ATOM 925 C C 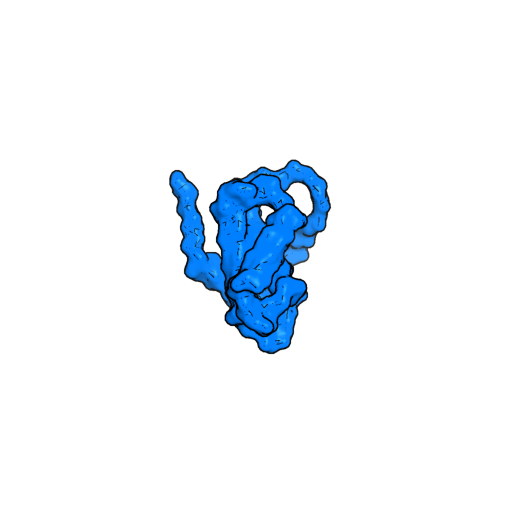. PRO A 1 108 ? -15.445 -8.623 -14.428 1.00 32.69 108 PRO A C 1
ATOM 927 O O . PRO A 1 108 ? -16.015 -9.668 -14.112 1.00 32.69 108 PRO A O 1
ATOM 930 N N . SER A 1 109 ? -15.431 -8.186 -15.682 1.00 38.72 109 SER A N 1
ATOM 931 C CA . SER A 1 109 ? -15.749 -8.993 -16.845 1.00 38.72 109 SER A CA 1
ATOM 932 C C . SER A 1 109 ? -14.655 -10.040 -16.989 1.00 38.72 109 SER A C 1
ATOM 934 O O . SER A 1 109 ? -13.624 -9.712 -17.560 1.00 38.72 109 SER A O 1
ATOM 936 N N . LYS A 1 110 ? -14.857 -11.239 -16.424 1.00 37.50 110 LYS A N 1
ATOM 937 C CA . LYS A 1 110 ? -14.596 -12.567 -17.027 1.00 37.50 110 LYS A CA 1
ATOM 938 C C . LYS A 1 110 ? -15.128 -13.664 -16.093 1.00 37.50 110 LYS A C 1
ATOM 940 O O . LYS A 1 110 ? -14.417 -14.163 -15.231 1.00 37.50 110 LYS A O 1
ATOM 945 N N . LEU A 1 111 ? -16.375 -14.073 -16.316 1.00 37.62 111 LEU A N 1
ATOM 946 C CA . LEU A 1 111 ? -16.799 -15.454 -16.075 1.00 37.62 111 LEU A CA 1
ATOM 947 C C . LEU A 1 111 ? -17.035 -16.101 -17.448 1.00 37.62 111 LEU A C 1
ATOM 949 O O . LEU A 1 111 ? -17.911 -15.640 -18.178 1.00 37.62 111 LEU A O 1
ATOM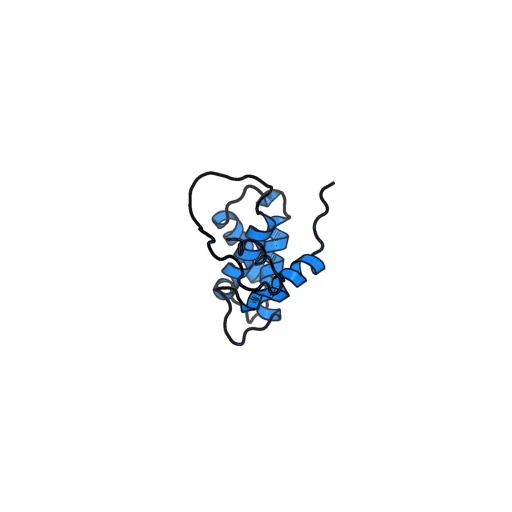 953 N N . PRO A 1 112 ? -16.338 -17.190 -17.788 1.00 35.59 112 PRO A N 1
ATOM 954 C CA . PRO A 1 112 ? -16.950 -18.346 -18.426 1.00 35.59 112 PRO A CA 1
ATOM 955 C C . PRO A 1 112 ? -17.041 -19.445 -17.343 1.00 35.59 112 PRO A C 1
ATOM 957 O O . PRO A 1 112 ? -16.145 -19.575 -16.522 1.00 35.59 112 PRO A O 1
ATOM 960 N N . LEU A 1 113 ? -18.073 -20.263 -17.185 1.00 33.12 113 LEU A N 1
ATOM 961 C CA . LEU A 1 113 ? -19.109 -20.744 -18.079 1.00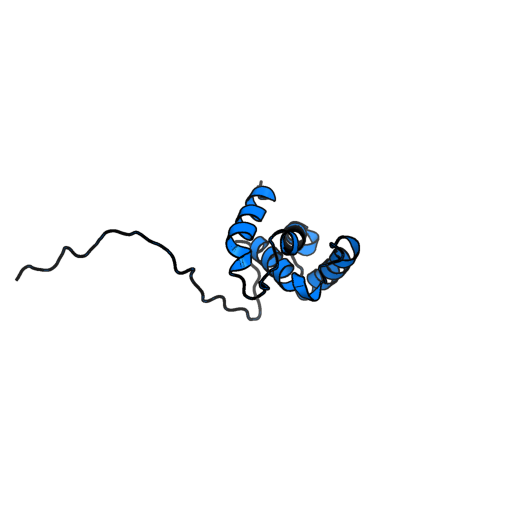 33.12 113 LEU A CA 1
ATOM 962 C C . LEU A 1 113 ? -20.419 -20.868 -17.283 1.00 33.12 113 LEU A C 1
ATOM 964 O O . LEU A 1 113 ? -20.426 -21.416 -16.182 1.00 33.12 113 LEU A O 1
ATOM 968 N N . ARG A 1 114 ? -21.545 -20.483 -17.883 1.00 32.59 114 ARG A N 1
ATOM 969 C CA . ARG A 1 114 ? -22.835 -21.113 -17.583 1.00 32.59 114 ARG A CA 1
ATOM 970 C C . ARG A 1 114 ? -23.364 -21.682 -18.900 1.00 32.59 114 ARG A C 1
ATOM 972 O O . ARG A 1 114 ? -23.690 -20.918 -19.800 1.00 32.59 114 ARG A O 1
ATOM 979 N N . LEU A 1 115 ? -23.393 -23.007 -19.029 1.00 34.84 115 LEU A N 1
ATOM 980 C CA . LEU A 1 115 ? -24.310 -23.700 -19.946 1.00 34.84 115 LEU A CA 1
ATOM 981 C C . LEU A 1 115 ? -25.711 -23.750 -19.279 1.00 34.84 115 LEU A C 1
ATOM 983 O O . LEU A 1 115 ? -25.795 -23.582 -18.060 1.00 34.84 115 LEU A O 1
ATOM 987 N N . PRO A 1 116 ? -26.806 -24.007 -20.014 1.00 4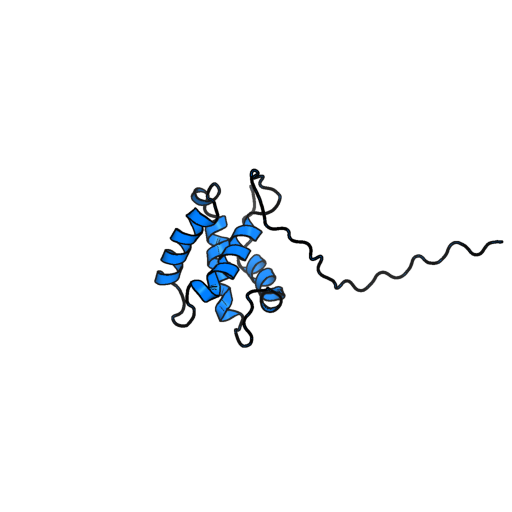3.47 116 PRO A N 1
ATOM 988 C CA . PRO A 1 116 ? -27.620 -23.044 -20.762 1.00 43.47 116 PRO A CA 1
ATOM 989 C C . PRO A 1 116 ? -29.045 -22.917 -20.164 1.00 43.47 116 PRO A C 1
ATOM 991 O O . PRO A 1 116 ? -29.464 -23.747 -19.362 1.00 43.47 116 PRO A O 1
ATOM 994 N N . VAL A 1 117 ? -29.828 -21.903 -20.558 1.00 38.03 117 VAL A N 1
ATOM 995 C CA . VAL A 1 117 ? -31.282 -21.865 -20.270 1.00 38.03 117 VAL A CA 1
ATOM 996 C C . VAL A 1 117 ? -32.082 -21.318 -21.456 1.00 38.03 117 VAL A C 1
ATOM 998 O O . VAL A 1 117 ? -32.940 -20.467 -21.311 1.00 38.03 117 VAL A O 1
ATOM 1001 N N . GLU A 1 118 ? -31.803 -21.824 -22.653 1.00 39.88 118 GLU A N 1
ATOM 1002 C CA . GLU A 1 118 ? -32.684 -21.635 -23.815 1.00 39.88 118 GLU A CA 1
ATOM 1003 C C . GLU A 1 118 ? -33.241 -22.989 -24.263 1.00 39.88 118 GLU A C 1
ATOM 1005 O O . GLU A 1 118 ? -33.008 -23.463 -25.365 1.00 39.88 118 GLU A O 1
ATOM 1010 N N . GLU A 1 119 ? -33.991 -23.625 -23.364 1.00 46.19 119 GLU A N 1
ATOM 1011 C CA . GLU A 1 119 ? -35.085 -24.515 -23.745 1.00 46.19 119 GLU A CA 1
ATOM 1012 C C . GLU A 1 119 ? -36.266 -24.229 -22.822 1.00 46.19 119 GLU A C 1
ATOM 1014 O O . GLU A 1 119 ? -36.365 -24.763 -21.717 1.00 46.19 119 GLU A O 1
ATOM 1019 N N . ARG A 1 120 ? -37.138 -23.324 -23.275 1.00 40.47 120 ARG A N 1
ATOM 1020 C CA . ARG A 1 120 ? -38.605 -23.400 -23.163 1.00 40.47 120 ARG A CA 1
ATOM 1021 C C . ARG A 1 120 ? -39.205 -22.131 -23.764 1.00 40.47 120 ARG A C 1
ATOM 1023 O O . ARG A 1 120 ? -39.485 -21.177 -23.045 1.00 40.47 120 ARG A O 1
ATOM 1030 N N . LYS A 1 121 ? -39.439 -22.167 -25.079 1.00 38.34 121 LYS A N 1
ATOM 1031 C CA . LYS A 1 121 ? -40.732 -21.841 -25.714 1.00 38.34 121 LYS A CA 1
ATOM 1032 C C . LYS A 1 121 ? -40.638 -22.005 -27.238 1.00 38.34 121 LYS A C 1
ATOM 1034 O O . LYS A 1 121 ? -40.484 -21.045 -27.977 1.00 38.34 121 LYS A O 1
ATOM 1039 N N . ALA A 1 122 ? -40.804 -23.247 -27.684 1.00 36.91 122 ALA A N 1
ATOM 1040 C CA . ALA A 1 122 ? -41.388 -23.571 -28.982 1.00 36.91 122 ALA A CA 1
ATOM 1041 C C . ALA A 1 122 ? -42.478 -24.627 -28.732 1.00 36.91 122 ALA A C 1
ATOM 1043 O O . ALA A 1 122 ? -42.224 -25.826 -28.718 1.00 36.91 122 ALA A O 1
ATOM 1044 N N . ALA A 1 123 ? -43.670 -24.134 -28.401 1.00 39.19 123 ALA A N 1
ATOM 1045 C CA . ALA A 1 123 ? -44.935 -24.856 -28.451 1.00 39.19 123 ALA A CA 1
ATOM 1046 C C . ALA A 1 123 ? -46.020 -23.833 -28.817 1.00 39.19 123 ALA A C 1
ATOM 1048 O O . ALA A 1 123 ? -46.647 -23.208 -27.960 1.00 39.19 123 ALA A O 1
ATOM 1049 N N . SER A 1 124 ? -46.156 -23.608 -30.117 1.00 42.12 124 SER A N 1
ATOM 1050 C CA . SER A 1 124 ? -47.424 -23.424 -30.825 1.00 42.12 124 SER A CA 1
ATOM 1051 C C . SER A 1 124 ? -47.222 -23.948 -32.232 1.00 42.12 124 SER A C 1
ATOM 1053 O O . SER A 1 124 ? -46.145 -23.647 -32.794 1.00 42.12 124 SER A O 1
#